Protein AF-A0A6F9CV70-F1 (afdb_monomer_lite)

Secondary structure (DSSP, 8-state):
-HHHHHHHHHHHHHHHHHHHHHTS-HHHHTSHHHHHHHHHHHHHHHHHHHSPP--SHHHHHHHHHHHHHHHHHTTTHHHHHHHHHHHTGGG-S-HHHHHHHHHHHHHHHHHHHHHHHHHHHTTT--

Structure (mmCIF, N/CA/C/O backbone):
data_AF-A0A6F9CV70-F1
#
_entry.id   AF-A0A6F9CV70-F1
#
loop_
_atom_site.group_PDB
_atom_site.id
_atom_site.type_symbol
_atom_site.label_atom_id
_atom_site.label_alt_id
_atom_site.label_comp_id
_atom_site.label_asym_id
_atom_site.label_entity_id
_atom_site.label_seq_id
_atom_site.pdbx_PDB_ins_code
_atom_site.Cartn_x
_atom_site.Cartn_y
_atom_site.Cartn_z
_atom_site.occupancy
_atom_site.B_iso_or_equiv
_atom_site.auth_seq_id
_atom_site.auth_comp_id
_atom_site.auth_asym_id
_atom_site.auth_atom_id
_atom_site.pdbx_PDB_model_num
ATOM 1 N N . SER A 1 1 ? -10.503 8.002 18.562 1.00 83.62 1 SER A N 1
ATOM 2 C CA . SER A 1 1 ? -9.597 6.875 18.820 1.00 83.62 1 SER A CA 1
ATOM 3 C C . SER A 1 1 ? -8.608 6.759 17.677 1.00 83.62 1 SER A C 1
ATOM 5 O O . SER A 1 1 ? -8.885 7.276 16.593 1.00 83.62 1 SER A O 1
ATOM 7 N N . SER A 1 2 ? -7.466 6.113 17.928 1.00 93.06 2 SER A N 1
ATOM 8 C CA . SER A 1 2 ? -6.434 5.839 16.916 1.00 93.06 2 SER A CA 1
ATOM 9 C C . SER A 1 2 ? -7.022 5.094 15.706 1.00 93.06 2 SER A C 1
ATOM 11 O O . SER A 1 2 ? -6.809 5.499 14.563 1.00 93.06 2 SER A O 1
ATOM 13 N N . ALA A 1 3 ? -7.918 4.129 15.945 1.00 94.50 3 ALA A N 1
ATOM 14 C CA . ALA A 1 3 ? -8.599 3.379 14.890 1.00 94.50 3 ALA A CA 1
ATOM 15 C C . ALA A 1 3 ? -9.382 4.268 13.905 1.00 94.50 3 ALA A C 1
ATOM 17 O O . ALA A 1 3 ? -9.260 4.115 12.693 1.00 94.50 3 ALA A O 1
ATOM 18 N N . LYS A 1 4 ? -10.135 5.262 14.404 1.00 95.06 4 LYS A N 1
ATOM 19 C CA . LYS A 1 4 ? -10.880 6.219 13.557 1.00 95.06 4 LYS A CA 1
ATOM 20 C C . LYS A 1 4 ? -9.965 7.084 12.686 1.00 95.06 4 LYS A C 1
ATOM 22 O O . LYS A 1 4 ? -10.381 7.503 11.608 1.00 95.06 4 LYS A O 1
ATOM 27 N N . TYR A 1 5 ? -8.755 7.386 13.157 1.00 96.19 5 TYR A N 1
ATOM 28 C CA . TYR A 1 5 ? -7.759 8.108 12.364 1.00 96.19 5 TYR A CA 1
ATOM 29 C C . TYR A 1 5 ? -7.238 7.218 11.228 1.00 96.19 5 TYR A C 1
ATOM 31 O O . TYR A 1 5 ? -7.301 7.620 10.067 1.00 96.19 5 TYR A O 1
ATOM 39 N N . LEU A 1 6 ? -6.844 5.975 11.531 1.00 96.94 6 LEU A N 1
ATOM 40 C CA . LEU A 1 6 ? -6.419 5.004 10.515 1.00 96.94 6 LEU A CA 1
ATOM 41 C C . LEU A 1 6 ? -7.521 4.716 9.486 1.00 96.94 6 LEU A C 1
ATOM 43 O O . LEU A 1 6 ? -7.227 4.666 8.295 1.00 96.94 6 LEU A O 1
ATOM 47 N N . HIS A 1 7 ? -8.775 4.568 9.922 1.00 96.81 7 HIS A N 1
ATOM 48 C CA . HIS A 1 7 ? -9.930 4.318 9.045 1.00 96.81 7 HIS A CA 1
ATOM 49 C C . HIS A 1 7 ? -10.106 5.402 7.974 1.00 96.81 7 HIS A C 1
ATOM 51 O O . HIS A 1 7 ? -10.500 5.103 6.852 1.00 96.81 7 HIS A O 1
ATOM 57 N N . LYS A 1 8 ? -9.736 6.652 8.279 1.00 96.44 8 LYS A N 1
ATOM 58 C CA . LYS A 1 8 ? -9.754 7.762 7.313 1.00 96.44 8 LYS A CA 1
ATOM 59 C C . LYS A 1 8 ? -8.481 7.845 6.469 1.00 96.44 8 LYS A C 1
ATOM 61 O O . LYS A 1 8 ? -8.551 8.124 5.276 1.00 96.44 8 LYS A O 1
ATOM 66 N N . GLU A 1 9 ? -7.319 7.625 7.076 1.00 97.50 9 GLU A N 1
ATOM 67 C CA . GLU A 1 9 ? -6.016 7.859 6.441 1.00 97.50 9 GLU A CA 1
ATOM 68 C C . GLU A 1 9 ? -5.557 6.729 5.516 1.00 97.50 9 GLU A C 1
ATOM 70 O O . GLU A 1 9 ? -5.012 6.988 4.439 1.00 97.50 9 GLU A O 1
ATOM 75 N N . LEU A 1 10 ? -5.738 5.470 5.929 1.00 97.81 10 LEU A N 1
ATOM 76 C CA . LEU A 1 10 ? -5.208 4.323 5.192 1.00 97.81 10 LEU A CA 1
ATOM 77 C C . LEU A 1 10 ? -5.792 4.210 3.773 1.00 97.81 10 LEU A C 1
ATOM 79 O O . LEU A 1 10 ? -4.987 4.088 2.844 1.00 97.81 10 LEU A O 1
ATOM 83 N N . PRO A 1 11 ? -7.119 4.335 3.544 1.00 98.25 11 PRO A N 1
ATOM 84 C CA . PRO A 1 11 ? -7.675 4.283 2.191 1.00 98.25 11 PRO A CA 1
ATOM 85 C C . PRO A 1 11 ? -7.045 5.310 1.243 1.00 98.25 11 PRO A C 1
ATOM 87 O O . PRO A 1 11 ? -6.692 4.980 0.113 1.00 98.25 11 PRO A O 1
ATOM 90 N N . VAL A 1 12 ? -6.840 6.546 1.711 1.00 98.19 12 VAL A N 1
ATOM 91 C CA . VAL A 1 12 ? -6.265 7.635 0.904 1.00 98.19 12 VAL A CA 1
ATOM 92 C C . VAL A 1 12 ? -4.818 7.323 0.523 1.00 98.19 12 VAL A C 1
ATOM 94 O O . VAL A 1 12 ? -4.424 7.444 -0.640 1.00 98.19 12 VAL A O 1
ATOM 97 N N . ARG A 1 13 ? -4.012 6.871 1.488 1.00 98.19 13 ARG A N 1
ATOM 98 C CA . ARG A 1 13 ? -2.600 6.535 1.254 1.00 98.19 13 ARG A CA 1
ATOM 99 C C . ARG A 1 13 ? -2.453 5.352 0.298 1.00 98.19 13 ARG A C 1
ATOM 101 O O . ARG A 1 13 ? -1.605 5.396 -0.596 1.00 98.19 13 ARG A O 1
ATOM 108 N N . ILE A 1 14 ? -3.301 4.334 0.445 1.00 98.31 14 IL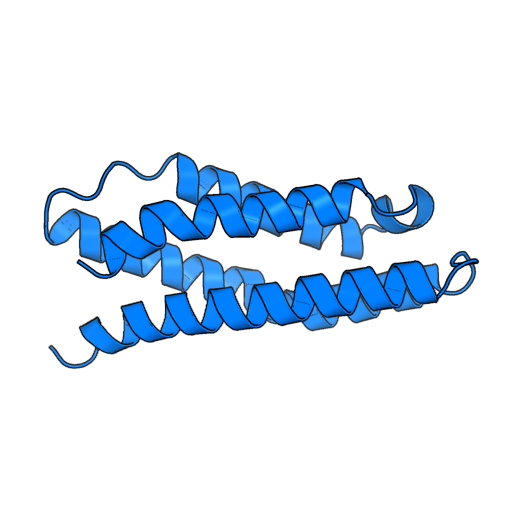E A N 1
ATOM 109 C CA . ILE A 1 14 ? -3.346 3.171 -0.446 1.00 98.31 14 ILE A CA 1
ATOM 110 C C . ILE A 1 14 ? -3.803 3.577 -1.855 1.00 98.31 14 ILE A C 1
ATOM 112 O O . ILE A 1 14 ? -3.167 3.181 -2.831 1.00 98.31 14 ILE A O 1
ATOM 116 N N . ALA A 1 15 ? -4.814 4.439 -1.992 1.00 98.44 15 ALA A N 1
ATOM 117 C CA . ALA A 1 15 ? -5.260 4.946 -3.292 1.00 98.44 15 ALA A CA 1
ATOM 118 C C . ALA A 1 15 ? -4.135 5.665 -4.055 1.00 98.44 15 ALA A C 1
ATOM 120 O O . ALA A 1 15 ? -3.960 5.462 -5.259 1.00 98.44 15 ALA A O 1
ATOM 121 N N . HIS A 1 16 ? -3.309 6.453 -3.359 1.00 98.19 16 HIS A N 1
ATOM 122 C CA . HIS A 1 16 ? -2.124 7.062 -3.966 1.00 98.19 16 HIS A CA 1
ATOM 123 C C . HIS A 1 16 ? -1.089 6.031 -4.437 1.00 98.19 16 HIS A C 1
ATOM 125 O O . HIS A 1 16 ? -0.436 6.263 -5.456 1.00 98.19 16 HIS A O 1
ATOM 131 N N . ARG A 1 17 ? -0.944 4.887 -3.751 1.00 98.06 17 ARG A N 1
ATOM 132 C CA . ARG A 1 17 ? -0.087 3.789 -4.231 1.00 98.06 17 ARG A CA 1
ATOM 133 C C . ARG A 1 17 ? -0.658 3.155 -5.494 1.00 98.06 17 ARG A C 1
ATOM 135 O O . ARG A 1 17 ? 0.081 3.024 -6.463 1.00 98.06 17 ARG A O 1
ATOM 142 N N . ILE A 1 18 ? -1.961 2.863 -5.528 1.00 98.44 18 ILE A N 1
ATOM 143 C CA . ILE A 1 18 ? -2.650 2.337 -6.723 1.00 98.44 18 ILE A CA 1
ATOM 144 C C . ILE A 1 18 ? -2.451 3.277 -7.916 1.00 98.44 18 ILE A C 1
ATOM 146 O O . ILE A 1 18 ? -2.094 2.831 -9.005 1.00 98.44 18 ILE A O 1
ATOM 150 N N . LYS A 1 19 ? -2.617 4.591 -7.715 1.00 98.12 19 LYS A N 1
ATOM 151 C CA . LYS A 1 19 ? -2.331 5.589 -8.755 1.00 98.12 19 LYS A CA 1
ATOM 152 C C . LYS A 1 19 ? -0.885 5.486 -9.249 1.00 98.12 19 LYS A C 1
ATOM 154 O O . LYS A 1 19 ? -0.668 5.516 -10.452 1.00 98.12 19 LYS A O 1
ATOM 159 N N . GLY A 1 20 ? 0.078 5.321 -8.342 1.00 97.19 20 GLY A N 1
ATOM 160 C CA . GLY A 1 20 ? 1.483 5.103 -8.692 1.00 97.19 20 GLY A CA 1
ATOM 161 C C . GLY A 1 20 ? 1.693 3.895 -9.609 1.00 97.19 20 GLY A C 1
ATOM 162 O O . GLY A 1 20 ? 2.369 4.029 -10.623 1.00 97.19 20 GLY A O 1
ATOM 163 N N . PHE A 1 21 ? 1.073 2.747 -9.304 1.00 97.44 21 PHE A N 1
ATOM 164 C CA . PHE A 1 21 ? 1.132 1.557 -10.167 1.00 97.44 21 PHE A CA 1
ATOM 165 C C . PHE A 1 21 ? 0.523 1.808 -11.547 1.00 97.44 21 PHE A C 1
ATOM 167 O O . PHE A 1 21 ? 1.106 1.424 -12.555 1.00 97.44 21 PHE A O 1
ATOM 174 N N . ARG A 1 22 ? -0.621 2.498 -11.607 1.00 96.75 22 ARG A N 1
ATOM 175 C CA . ARG A 1 22 ? -1.293 2.845 -12.872 1.00 96.75 22 ARG A CA 1
ATOM 176 C C . ARG A 1 22 ? -0.509 3.839 -13.733 1.00 96.75 22 ARG A C 1
ATOM 178 O O . ARG A 1 22 ? -0.773 3.927 -14.926 1.00 96.75 22 ARG A O 1
ATOM 185 N N . SER A 1 23 ? 0.433 4.571 -13.143 1.00 94.38 23 SER A N 1
ATOM 186 C CA . SER A 1 23 ? 1.334 5.483 -13.854 1.00 94.38 23 SER A CA 1
ATOM 187 C C . SER A 1 23 ? 2.627 4.817 -14.340 1.00 94.38 23 SER A C 1
ATOM 189 O O . SER A 1 23 ? 3.437 5.488 -14.981 1.00 94.38 23 SER A O 1
ATOM 191 N N . LEU A 1 24 ? 2.865 3.536 -14.030 1.00 94.81 24 LEU A N 1
ATOM 192 C CA . LEU A 1 24 ? 4.038 2.825 -14.535 1.00 94.81 24 LEU A CA 1
ATOM 193 C C . LEU A 1 24 ? 3.936 2.600 -16.054 1.00 94.81 24 LEU A C 1
ATOM 195 O O . LEU A 1 24 ? 2.838 2.388 -16.574 1.00 94.81 24 LEU A O 1
ATOM 199 N N . PRO A 1 25 ? 5.074 2.574 -16.775 1.00 93.94 25 PRO A N 1
ATOM 200 C CA . PRO A 1 25 ? 5.118 2.134 -18.162 1.00 93.94 25 PRO A CA 1
ATOM 201 C C . PRO A 1 25 ? 4.428 0.781 -18.337 1.00 93.94 25 PRO A C 1
ATOM 203 O O . PRO A 1 25 ? 4.666 -0.142 -17.557 1.00 93.94 25 PRO A O 1
ATOM 206 N N . PHE A 1 26 ? 3.619 0.650 -19.390 1.00 92.62 26 PHE A N 1
ATOM 207 C CA . PHE A 1 26 ? 2.782 -0.531 -19.627 1.00 92.62 26 PHE A CA 1
ATOM 208 C C . PHE A 1 26 ? 3.562 -1.849 -19.539 1.00 92.62 26 PHE A C 1
ATOM 210 O O . PHE A 1 26 ? 3.114 -2.785 -18.885 1.00 92.62 26 PHE A O 1
ATOM 217 N N . ILE A 1 27 ? 4.764 -1.899 -20.123 1.00 92.50 27 ILE A N 1
ATOM 218 C CA . ILE A 1 27 ? 5.613 -3.098 -20.114 1.00 92.50 27 ILE A CA 1
ATOM 219 C C . ILE A 1 27 ? 6.034 -3.532 -18.702 1.00 92.50 27 ILE A C 1
ATOM 221 O O . ILE A 1 27 ? 6.142 -4.724 -18.440 1.00 92.50 27 ILE A O 1
ATOM 225 N N . ILE A 1 28 ? 6.219 -2.5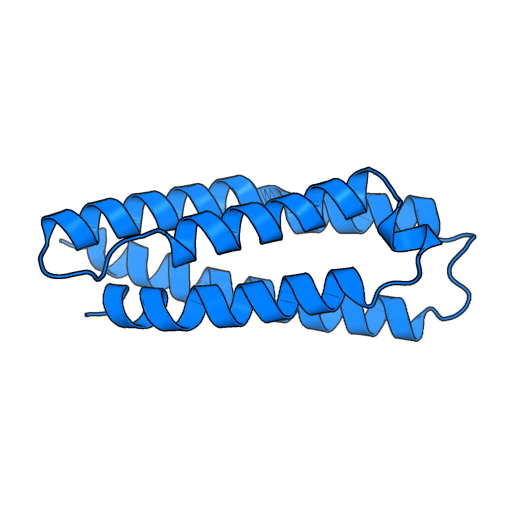77 -17.786 1.00 93.88 28 ILE A N 1
ATOM 226 C CA . ILE A 1 28 ? 6.537 -2.839 -16.377 1.00 93.88 28 ILE A CA 1
ATOM 227 C C . ILE A 1 28 ? 5.261 -3.218 -15.624 1.00 93.88 28 ILE A C 1
ATOM 229 O O . ILE A 1 28 ? 5.256 -4.177 -14.862 1.00 93.88 28 ILE A O 1
ATOM 233 N N . GLY A 1 29 ? 4.165 -2.488 -15.852 1.00 93.31 29 GLY A N 1
ATOM 234 C CA . GLY A 1 29 ? 2.879 -2.749 -15.201 1.00 93.31 29 GLY A CA 1
ATOM 235 C C . GLY A 1 29 ? 2.270 -4.114 -15.550 1.00 93.31 29 GLY A C 1
ATOM 236 O O . GLY A 1 29 ? 1.519 -4.659 -14.747 1.00 93.31 29 GLY A O 1
ATOM 237 N N . CYS A 1 30 ? 2.613 -4.675 -16.715 1.00 94.62 30 CYS A N 1
ATOM 238 C CA . CYS A 1 30 ? 2.184 -6.009 -17.146 1.00 94.62 30 CYS A CA 1
ATOM 239 C C . CYS A 1 30 ? 3.074 -7.147 -16.634 1.00 94.62 30 CYS A C 1
ATOM 241 O O . CYS A 1 30 ? 2.745 -8.311 -16.860 1.00 94.62 30 CYS A O 1
ATOM 243 N N . ASN A 1 31 ? 4.198 -6.852 -15.973 1.00 96.81 31 ASN A N 1
ATOM 244 C CA . ASN A 1 31 ? 4.994 -7.897 -15.344 1.00 96.81 31 ASN A CA 1
ATOM 245 C C . ASN A 1 31 ? 4.146 -8.614 -14.274 1.00 96.81 31 ASN A C 1
ATOM 247 O O . ASN A 1 31 ? 3.570 -7.927 -13.427 1.00 96.81 31 ASN A O 1
ATOM 251 N N . PRO A 1 32 ? 4.069 -9.959 -14.273 1.00 97.62 32 PRO A N 1
ATOM 252 C CA . PRO A 1 32 ? 3.196 -10.696 -13.356 1.00 97.62 32 PRO A CA 1
ATOM 253 C C . PRO A 1 32 ? 3.452 -10.381 -11.879 1.00 97.62 32 PRO A C 1
ATOM 255 O O . PRO A 1 32 ? 2.506 -10.202 -11.115 1.00 97.62 32 PRO A O 1
ATOM 258 N N . THR A 1 33 ? 4.718 -10.237 -11.487 1.00 97.62 33 THR A N 1
ATOM 259 C CA . THR A 1 33 ? 5.121 -9.935 -10.109 1.00 97.62 33 THR A CA 1
ATOM 260 C C . THR A 1 33 ? 4.737 -8.506 -9.715 1.00 97.62 33 THR A C 1
ATOM 262 O O . THR A 1 33 ? 4.194 -8.276 -8.634 1.00 97.62 33 THR A O 1
ATOM 265 N N . VAL A 1 34 ? 4.934 -7.525 -10.605 1.00 97.25 34 VAL A N 1
ATOM 266 C CA . VAL A 1 34 ? 4.479 -6.136 -10.384 1.00 97.25 34 VAL A CA 1
ATOM 267 C C . VAL A 1 34 ? 2.951 -6.065 -10.307 1.00 97.25 34 VAL A C 1
ATOM 269 O O . VAL A 1 34 ? 2.409 -5.389 -9.427 1.00 97.25 34 VAL A O 1
ATOM 272 N N . LEU A 1 35 ? 2.254 -6.781 -11.191 1.00 97.62 35 LEU A N 1
ATOM 273 C CA . LEU A 1 35 ? 0.796 -6.840 -11.226 1.00 97.62 35 LEU A CA 1
ATOM 274 C C . LEU A 1 35 ? 0.231 -7.466 -9.945 1.00 97.62 35 LEU A C 1
ATOM 276 O O . LEU A 1 35 ? -0.702 -6.916 -9.365 1.00 97.62 35 LEU A O 1
ATOM 280 N N . GLN A 1 36 ? 0.843 -8.536 -9.439 1.00 97.94 36 GLN A N 1
ATOM 281 C CA . GLN A 1 36 ? 0.466 -9.152 -8.166 1.00 97.94 36 GLN A CA 1
ATOM 282 C C . GLN A 1 36 ? 0.514 -8.143 -7.008 1.00 97.94 36 GLN A C 1
ATOM 284 O O . GLN A 1 36 ? -0.401 -8.088 -6.181 1.00 97.94 36 GLN A O 1
ATOM 289 N N . VAL A 1 37 ? 1.561 -7.313 -6.947 1.00 98.19 37 VAL A N 1
ATOM 290 C CA . VAL A 1 37 ? 1.667 -6.263 -5.924 1.00 98.19 37 VAL A CA 1
ATOM 291 C C . VAL A 1 37 ? 0.606 -5.180 -6.135 1.00 98.19 37 VAL A C 1
ATOM 293 O O . VAL A 1 37 ? -0.005 -4.726 -5.168 1.00 98.19 37 VAL A O 1
ATOM 296 N N . HIS A 1 38 ? 0.341 -4.778 -7.377 1.00 98.50 38 HIS A N 1
ATOM 297 C CA . HIS A 1 38 ? -0.728 -3.825 -7.682 1.00 98.50 38 HIS A CA 1
ATOM 298 C C . HIS A 1 38 ? -2.097 -4.335 -7.201 1.00 98.50 38 HIS A C 1
ATOM 300 O O . HIS A 1 38 ? -2.843 -3.593 -6.560 1.00 98.50 38 HIS A O 1
ATOM 306 N N . GLU A 1 39 ? -2.403 -5.611 -7.434 1.00 98.19 39 GLU A N 1
ATOM 307 C CA . GLU A 1 39 ? -3.634 -6.240 -6.959 1.00 98.19 39 GLU A CA 1
ATOM 308 C C . GLU A 1 39 ? -3.716 -6.322 -5.431 1.00 98.19 39 GLU A C 1
ATOM 310 O O . GLU A 1 39 ? -4.801 -6.135 -4.881 1.00 98.19 39 GLU A O 1
ATOM 315 N N . LEU A 1 40 ? -2.596 -6.550 -4.729 1.00 98.06 40 LEU A N 1
ATOM 316 C CA . LEU A 1 40 ? -2.557 -6.490 -3.261 1.00 98.06 40 LEU A CA 1
ATOM 317 C C . LEU A 1 40 ? -3.016 -5.118 -2.750 1.00 98.06 40 LEU A C 1
ATOM 319 O O . LEU A 1 40 ? -3.890 -5.054 -1.885 1.00 98.06 40 LEU A O 1
ATOM 323 N N . TYR A 1 41 ? -2.513 -4.028 -3.341 1.00 98.50 41 TYR A N 1
ATOM 324 C CA . TYR A 1 41 ? -2.946 -2.674 -2.979 1.00 98.50 41 TYR A CA 1
ATOM 325 C C . TYR A 1 41 ? -4.421 -2.415 -3.324 1.00 98.50 41 TYR A C 1
ATOM 327 O O . TYR A 1 41 ? -5.115 -1.764 -2.544 1.00 98.50 41 TYR A O 1
ATOM 335 N N . ILE A 1 42 ? -4.928 -2.932 -4.451 1.00 98.56 42 ILE A N 1
ATOM 336 C CA . ILE A 1 42 ? -6.355 -2.822 -4.810 1.00 98.56 42 ILE A CA 1
ATOM 337 C C . ILE A 1 42 ? -7.233 -3.568 -3.800 1.00 98.56 42 ILE A C 1
ATOM 339 O O . ILE A 1 42 ? -8.227 -3.017 -3.330 1.00 98.56 42 ILE A O 1
ATOM 343 N N . ARG A 1 43 ? -6.870 -4.804 -3.435 1.00 98.44 43 ARG A N 1
ATOM 344 C CA . ARG A 1 43 ? -7.598 -5.577 -2.419 1.00 98.44 43 ARG A CA 1
ATOM 345 C C . ARG A 1 43 ? -7.590 -4.858 -1.076 1.00 98.44 43 ARG A C 1
ATOM 347 O O . ARG A 1 43 ? -8.653 -4.704 -0.485 1.00 98.44 43 ARG A O 1
ATOM 354 N N . ALA A 1 44 ? -6.429 -4.356 -0.648 1.00 98.38 44 ALA A N 1
ATOM 355 C CA . ALA A 1 44 ? -6.299 -3.566 0.573 1.00 98.38 44 ALA A CA 1
ATOM 356 C C . ALA A 1 44 ? -7.225 -2.344 0.570 1.00 98.38 44 ALA A C 1
ATOM 358 O O . ALA A 1 44 ? -7.882 -2.065 1.567 1.00 98.38 44 ALA A O 1
ATOM 359 N N . TYR A 1 45 ? -7.306 -1.630 -0.555 1.00 98.62 45 TYR A N 1
ATOM 360 C CA . TYR A 1 45 ? -8.194 -0.480 -0.689 1.00 98.62 45 TYR A CA 1
ATOM 361 C C . TYR A 1 45 ? -9.662 -0.859 -0.497 1.00 98.62 45 TYR A C 1
ATOM 363 O O . TYR A 1 45 ? -10.337 -0.231 0.313 1.00 98.62 45 TYR A O 1
ATOM 371 N N . HIS A 1 46 ? -10.137 -1.900 -1.188 1.00 98.31 46 HIS A N 1
ATOM 372 C CA . HIS A 1 46 ? -11.527 -2.339 -1.063 1.00 98.31 46 HIS A CA 1
ATOM 373 C C . HIS A 1 46 ? -11.862 -2.749 0.370 1.00 98.31 46 HIS A C 1
ATOM 375 O O . HIS A 1 46 ? -12.792 -2.198 0.944 1.00 98.31 46 HIS A O 1
ATOM 381 N N . VAL A 1 47 ? -11.057 -3.611 1.004 1.00 98.06 47 VAL A N 1
ATOM 382 C CA . VAL A 1 47 ? -11.361 -4.058 2.376 1.00 98.06 47 VAL A CA 1
ATOM 383 C C . VAL A 1 47 ? -11.319 -2.919 3.399 1.00 98.06 47 VAL A C 1
ATOM 385 O O . VAL A 1 47 ? -12.069 -2.950 4.370 1.00 98.06 47 VAL A O 1
ATOM 388 N N . LEU A 1 48 ? -10.478 -1.899 3.187 1.00 98.00 48 LEU A N 1
ATOM 389 C CA . LEU A 1 48 ? -10.444 -0.707 4.038 1.00 98.00 48 LEU A CA 1
ATOM 390 C C . LEU A 1 48 ? -11.671 0.191 3.821 1.00 98.00 48 LEU A C 1
ATOM 392 O O . LEU A 1 48 ? -12.221 0.708 4.791 1.00 98.00 48 LEU A O 1
ATOM 396 N N . CYS A 1 49 ? -12.091 0.388 2.569 1.00 97.25 49 CYS A N 1
ATOM 397 C CA . CYS A 1 49 ? -13.259 1.200 2.221 1.00 97.25 49 CYS A CA 1
ATOM 398 C C . CYS A 1 49 ? -14.584 0.544 2.621 1.00 97.25 49 CYS A C 1
ATOM 400 O O . CYS A 1 49 ? -15.501 1.246 3.043 1.00 97.25 49 CYS A O 1
ATOM 402 N N . ASP A 1 50 ? -14.668 -0.780 2.514 1.00 97.44 50 ASP A N 1
ATOM 403 C CA . ASP A 1 50 ? -15.866 -1.555 2.842 1.00 97.44 50 ASP A CA 1
ATOM 404 C C . ASP A 1 50 ? -16.041 -1.734 4.357 1.00 97.44 50 ASP A C 1
ATOM 406 O O . ASP A 1 50 ? -17.127 -2.081 4.829 1.00 97.44 50 ASP A O 1
ATOM 410 N N . PHE A 1 51 ? -14.991 -1.482 5.149 1.00 97.69 51 PHE A N 1
ATOM 411 C CA . PHE A 1 51 ? -15.080 -1.576 6.599 1.00 97.69 51 PHE A CA 1
ATOM 412 C C . PHE A 1 51 ? -16.006 -0.478 7.160 1.00 97.69 51 PHE A C 1
ATOM 414 O O . PHE A 1 51 ? -15.783 0.713 6.904 1.00 97.69 51 PHE A O 1
ATOM 421 N N . PRO A 1 52 ? -17.027 -0.834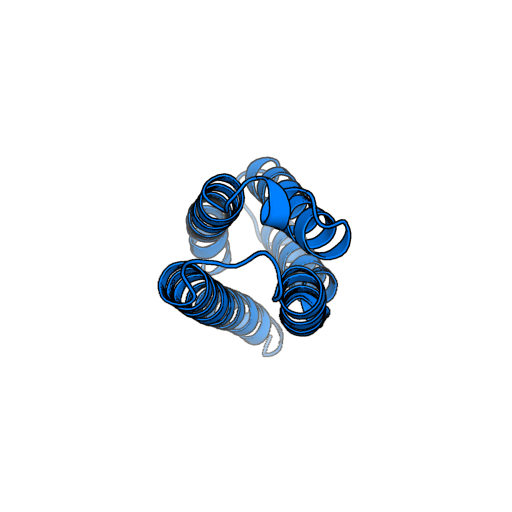 7.962 1.00 96.25 52 PRO A N 1
ATOM 422 C CA . PRO A 1 52 ? -18.008 0.124 8.459 1.00 96.25 52 PRO A CA 1
ATOM 423 C C . PRO A 1 52 ? -17.384 1.160 9.401 1.00 96.25 52 PRO A C 1
ATOM 425 O O . PRO A 1 52 ? -16.358 0.933 10.036 1.00 96.25 52 PRO A O 1
ATOM 428 N N . VAL A 1 53 ? -18.047 2.311 9.544 1.00 94.88 53 VAL A N 1
ATOM 429 C CA . VAL A 1 53 ? -17.617 3.355 10.487 1.00 94.88 53 VAL A CA 1
ATOM 430 C C . VAL A 1 53 ? -17.516 2.780 11.901 1.00 94.88 53 VAL A C 1
ATOM 432 O O . VAL A 1 53 ? -18.496 2.260 12.430 1.00 94.88 53 VAL A O 1
ATOM 435 N N . ILE A 1 54 ? -16.349 2.939 12.526 1.00 95.62 54 ILE A N 1
ATOM 436 C CA . ILE A 1 54 ? -16.049 2.425 13.868 1.00 95.62 54 ILE A CA 1
ATOM 437 C C . ILE A 1 54 ? -16.860 3.199 14.914 1.00 95.62 54 ILE A C 1
ATOM 439 O O . ILE A 1 54 ? -16.643 4.401 15.112 1.00 95.62 54 ILE A O 1
ATOM 443 N N . LYS A 1 55 ? -17.798 2.527 15.589 1.00 94.69 55 LYS A N 1
ATOM 444 C CA . LYS A 1 55 ? -18.689 3.141 16.594 1.00 94.69 55 LYS A CA 1
ATOM 445 C C . LYS A 1 55 ? -18.376 2.726 18.027 1.00 94.69 55 LYS A C 1
ATOM 447 O O . LYS A 1 55 ? -18.544 3.547 18.925 1.00 94.69 55 LYS A O 1
ATOM 452 N N . ASP A 1 56 ? -17.893 1.507 18.217 1.00 94.62 56 ASP A N 1
ATOM 453 C CA . ASP A 1 56 ? -17.689 0.873 19.516 1.00 94.62 56 ASP A CA 1
ATOM 454 C C . ASP A 1 56 ? -16.367 0.085 19.563 1.00 94.62 56 AS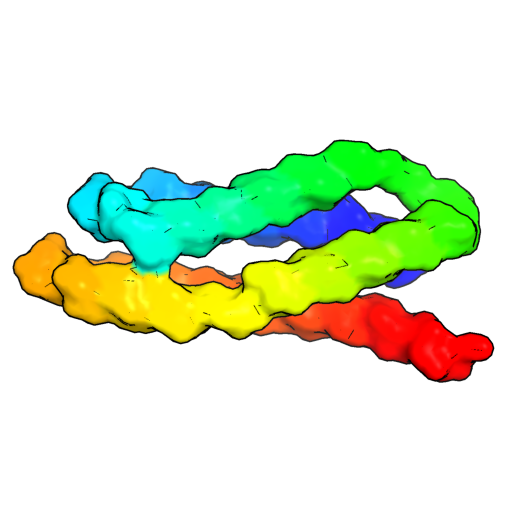P A C 1
ATOM 456 O O . ASP A 1 56 ? -15.633 -0.011 18.573 1.00 94.62 56 ASP A O 1
ATOM 460 N N . GLN A 1 57 ? -16.064 -0.459 20.744 1.00 91.88 57 GLN A N 1
ATOM 461 C CA . GLN A 1 57 ? -14.832 -1.200 21.010 1.00 91.88 57 GLN A CA 1
ATOM 462 C C . GLN A 1 57 ? -14.760 -2.531 20.247 1.00 91.88 57 GLN A C 1
ATOM 464 O O . GLN A 1 57 ? -13.671 -2.974 19.887 1.00 91.88 57 GLN A O 1
ATOM 469 N N . GLU A 1 58 ? -15.899 -3.173 19.976 1.00 94.25 58 GLU A N 1
ATOM 470 C CA . GLU A 1 58 ? -15.929 -4.433 19.231 1.00 94.25 58 GLU A CA 1
ATOM 471 C C . GLU A 1 58 ? -15.543 -4.201 17.764 1.00 94.25 58 GLU A C 1
ATOM 473 O O . GLU A 1 58 ? -14.722 -4.933 17.205 1.00 94.25 58 GLU A O 1
ATOM 478 N N . MET A 1 59 ? -16.081 -3.147 17.144 1.00 95.38 59 MET A N 1
ATOM 479 C CA . MET A 1 59 ? -15.682 -2.720 15.804 1.00 95.38 59 MET A CA 1
ATOM 480 C C . MET A 1 59 ? -14.214 -2.309 15.756 1.00 95.38 59 MET A C 1
ATOM 482 O O . MET A 1 59 ? -13.531 -2.650 14.793 1.00 95.38 59 MET A O 1
ATOM 486 N N . GLU A 1 60 ? -13.718 -1.614 16.783 1.00 95.44 60 GLU A N 1
ATOM 487 C CA . GLU A 1 60 ? -12.300 -1.258 16.890 1.00 95.44 60 GLU A CA 1
ATOM 488 C C . GLU A 1 60 ? -11.421 -2.519 16.917 1.00 95.44 60 GLU A C 1
ATOM 490 O O . GLU A 1 60 ? -10.512 -2.637 16.101 1.00 95.44 60 GLU A O 1
ATOM 495 N N . ALA A 1 61 ? -11.763 -3.530 17.722 1.00 95.06 61 ALA A N 1
ATOM 496 C CA . ALA A 1 61 ? -11.034 -4.800 17.758 1.00 95.06 61 ALA A CA 1
ATOM 497 C C . ALA A 1 61 ? -11.060 -5.553 16.412 1.00 95.06 61 ALA A C 1
ATOM 499 O O . ALA A 1 61 ? -10.053 -6.131 15.993 1.00 95.06 61 ALA A O 1
ATOM 500 N N . ARG A 1 62 ? -12.197 -5.546 15.702 1.00 96.44 62 ARG A N 1
ATOM 501 C CA . ARG A 1 62 ? -12.299 -6.122 14.347 1.00 96.44 62 ARG A CA 1
ATOM 502 C C . ARG A 1 62 ? -11.440 -5.352 13.342 1.00 96.44 62 ARG A C 1
ATOM 504 O O . ARG A 1 62 ? -10.803 -5.974 12.494 1.00 96.44 62 ARG A O 1
ATOM 511 N N . TYR A 1 63 ? -11.393 -4.026 13.452 1.00 97.00 63 TYR A N 1
ATOM 512 C CA . TYR A 1 63 ? -10.559 -3.186 12.599 1.00 97.00 63 TYR A CA 1
ATOM 513 C C . TYR A 1 63 ? -9.067 -3.434 12.847 1.00 97.00 63 TYR A C 1
ATOM 515 O O . TYR A 1 63 ? -8.313 -3.595 11.892 1.00 97.00 63 TYR A O 1
ATOM 523 N N . SER A 1 64 ? -8.643 -3.573 14.105 1.00 96.75 64 SER A N 1
ATOM 524 C CA . SER A 1 64 ? -7.262 -3.931 14.452 1.00 96.75 64 SER A CA 1
ATOM 525 C C . SER A 1 64 ? -6.845 -5.263 13.823 1.00 96.75 64 SER A C 1
ATOM 527 O O . SER A 1 64 ? -5.770 -5.357 13.234 1.00 96.75 64 SER A O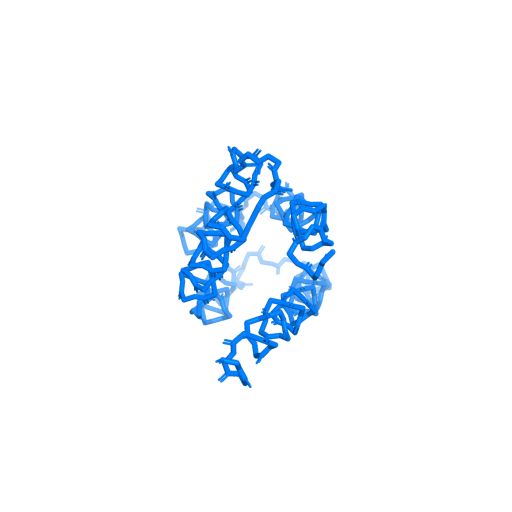 1
ATOM 529 N N . LYS A 1 65 ? -7.722 -6.278 13.846 1.00 96.88 65 LYS A N 1
ATOM 530 C CA . LYS A 1 65 ? -7.470 -7.562 13.164 1.00 96.88 65 LYS A CA 1
ATOM 531 C C . LYS A 1 65 ? -7.319 -7.402 11.650 1.00 96.88 65 LYS A C 1
ATOM 533 O O . LYS A 1 65 ? -6.420 -8.002 11.069 1.00 96.88 65 LYS A O 1
ATOM 538 N N . LEU A 1 66 ? -8.161 -6.580 11.018 1.00 97.75 66 LEU A N 1
ATOM 539 C CA . LEU A 1 66 ? -8.032 -6.262 9.593 1.00 97.75 66 LEU A CA 1
ATOM 540 C C . LEU A 1 66 ? -6.683 -5.592 9.291 1.00 97.75 66 LEU A C 1
ATOM 542 O O . LEU A 1 66 ? -5.999 -5.981 8.348 1.00 97.75 66 LEU A O 1
ATOM 546 N N . VAL A 1 67 ? -6.283 -4.604 10.094 1.00 97.50 67 VAL A N 1
ATOM 547 C CA . VAL A 1 67 ? -5.005 -3.895 9.929 1.00 97.50 67 VAL A CA 1
ATOM 548 C C . VAL A 1 67 ? -3.818 -4.848 10.088 1.00 97.50 67 VAL A C 1
ATOM 550 O O . VAL A 1 67 ? -2.889 -4.784 9.283 1.00 97.50 67 VAL A O 1
ATOM 553 N N . GLN A 1 68 ? -3.862 -5.756 11.066 1.00 97.81 68 GLN A N 1
ATOM 554 C CA . GLN A 1 68 ? -2.845 -6.794 11.246 1.00 97.81 68 GLN A CA 1
ATOM 555 C C . GLN A 1 68 ? -2.749 -7.704 10.013 1.00 97.81 68 GLN A C 1
ATOM 557 O O . GLN A 1 68 ? -1.666 -7.854 9.451 1.00 97.81 68 GLN A O 1
ATOM 562 N N . GLN A 1 69 ? -3.882 -8.218 9.520 1.00 97.94 69 GLN A N 1
ATOM 563 C CA . GLN A 1 69 ? -3.910 -9.049 8.313 1.00 97.94 69 GLN A CA 1
ATOM 564 C C . GLN A 1 69 ? -3.299 -8.322 7.107 1.00 97.94 69 GLN A C 1
ATOM 566 O O . GLN A 1 69 ? -2.500 -8.894 6.372 1.00 97.94 69 GLN A O 1
ATOM 571 N N . LEU A 1 70 ? -3.612 -7.036 6.924 1.00 97.88 70 LEU A N 1
ATOM 572 C CA . LEU A 1 70 ? -3.047 -6.242 5.834 1.00 97.88 70 LEU A CA 1
ATOM 573 C C . LEU A 1 70 ? -1.526 -6.076 5.950 1.00 97.88 70 LEU A C 1
ATOM 575 O O . LEU A 1 70 ? -0.839 -6.089 4.925 1.00 97.88 70 LEU A O 1
ATOM 579 N N . LEU A 1 71 ? -0.985 -5.920 7.163 1.00 97.69 71 LEU A N 1
ATOM 580 C CA . LEU A 1 71 ? 0.464 -5.866 7.380 1.00 97.69 71 LEU A CA 1
ATOM 581 C C . LEU A 1 71 ? 1.148 -7.175 6.981 1.00 97.69 71 LEU A C 1
ATOM 583 O O . LEU A 1 71 ? 2.226 -7.120 6.374 1.00 97.69 71 LEU A O 1
ATOM 587 N N . ASP A 1 72 ? 0.518 -8.304 7.300 1.00 97.75 72 ASP A N 1
ATOM 588 C CA . ASP A 1 72 ? 1.017 -9.645 7.005 1.00 97.75 72 ASP A CA 1
ATOM 589 C C . ASP A 1 72 ? 0.938 -9.958 5.507 1.00 97.75 72 ASP A C 1
ATOM 591 O O . ASP A 1 72 ? 1.939 -10.363 4.911 1.00 97.75 72 ASP A O 1
ATOM 595 N N . ASP A 1 73 ? -0.190 -9.655 4.861 1.00 97.38 73 ASP A N 1
ATOM 596 C CA . ASP A 1 73 ? -0.385 -9.824 3.414 1.00 97.38 73 ASP A CA 1
ATOM 597 C C . ASP A 1 73 ? 0.622 -9.003 2.592 1.00 97.38 73 ASP A C 1
ATOM 599 O O . ASP A 1 73 ? 1.012 -9.386 1.489 1.00 97.38 73 ASP A O 1
ATOM 603 N N . HIS A 1 74 ? 1.065 -7.859 3.125 1.00 97.94 74 HIS A N 1
ATOM 604 C CA . HIS A 1 74 ? 1.998 -6.961 2.447 1.00 97.94 74 HIS A CA 1
ATOM 605 C C . HIS A 1 74 ? 3.460 -7.177 2.853 1.00 97.94 74 HIS A C 1
ATOM 607 O O . HIS A 1 74 ? 4.311 -6.369 2.454 1.00 97.94 74 HIS A O 1
ATOM 613 N N . LYS A 1 75 ? 3.796 -8.205 3.646 1.00 96.69 75 LYS A N 1
ATOM 614 C CA . LYS A 1 75 ? 5.150 -8.387 4.204 1.00 96.69 75 LYS A CA 1
ATOM 615 C C . LYS A 1 75 ? 6.235 -8.502 3.122 1.00 96.69 75 LYS A C 1
ATOM 617 O O . LYS A 1 75 ? 7.259 -7.829 3.239 1.00 96.69 75 LYS A O 1
ATOM 622 N N . ASP A 1 76 ? 5.938 -9.200 2.024 1.00 97.50 76 ASP A N 1
ATOM 623 C CA . ASP A 1 76 ? 6.892 -9.530 0.953 1.00 97.50 76 ASP A CA 1
ATOM 624 C C . ASP A 1 76 ? 6.908 -8.521 -0.210 1.00 97.50 76 ASP A C 1
ATOM 626 O O . ASP A 1 76 ? 7.664 -8.674 -1.167 1.00 97.50 76 ASP A O 1
ATOM 630 N N . VAL A 1 77 ? 6.119 -7.441 -0.127 1.00 97.50 77 VAL A N 1
ATOM 631 C CA . VAL A 1 77 ? 5.970 -6.442 -1.206 1.00 97.50 77 VAL A CA 1
ATOM 632 C C . VAL A 1 77 ? 7.306 -5.875 -1.691 1.00 97.50 77 VAL A C 1
ATOM 634 O O . VAL A 1 77 ? 7.472 -5.648 -2.884 1.00 97.50 77 VAL A O 1
ATOM 637 N N . VAL A 1 78 ? 8.265 -5.635 -0.793 1.00 97.38 78 VAL A N 1
ATOM 638 C CA . VAL A 1 78 ? 9.575 -5.080 -1.182 1.00 97.38 78 VAL A CA 1
ATOM 639 C C . VAL A 1 78 ? 10.350 -6.073 -2.047 1.00 97.38 78 VAL A C 1
ATOM 641 O O . VAL A 1 78 ? 10.901 -5.686 -3.075 1.00 97.38 78 VAL A O 1
ATOM 644 N N . THR A 1 79 ? 10.343 -7.348 -1.659 1.00 97.38 79 THR A N 1
ATOM 645 C CA . THR A 1 79 ? 11.004 -8.433 -2.388 1.00 97.38 79 THR A CA 1
ATOM 646 C C . THR A 1 79 ? 10.370 -8.634 -3.762 1.00 97.38 79 THR A C 1
ATOM 648 O O . THR A 1 79 ? 11.084 -8.645 -4.761 1.00 97.38 79 THR A O 1
ATOM 651 N N . LEU A 1 80 ? 9.035 -8.689 -3.825 1.00 97.56 80 LEU A N 1
ATOM 652 C CA . LEU A 1 80 ? 8.289 -8.847 -5.078 1.00 97.56 80 LEU A CA 1
ATOM 653 C C . LEU A 1 80 ? 8.535 -7.679 -6.042 1.00 97.56 80 LEU A C 1
ATOM 655 O O . LEU A 1 80 ? 8.768 -7.884 -7.230 1.00 97.56 80 LEU A O 1
ATOM 659 N N . LEU A 1 81 ? 8.541 -6.438 -5.540 1.00 96.75 81 LEU A N 1
ATOM 660 C CA . LEU A 1 81 ? 8.874 -5.284 -6.376 1.00 96.75 81 LEU A CA 1
ATOM 661 C C . LEU A 1 81 ? 10.310 -5.383 -6.902 1.00 96.75 81 LEU A C 1
ATOM 663 O O . LEU A 1 81 ? 10.526 -5.205 -8.097 1.00 96.75 81 LEU A O 1
ATOM 667 N N . ALA A 1 82 ? 11.285 -5.701 -6.047 1.00 95.50 82 ALA A N 1
ATOM 668 C CA . ALA A 1 82 ? 12.673 -5.850 -6.477 1.00 95.50 82 ALA A CA 1
ATOM 669 C C . ALA A 1 82 ? 12.829 -6.915 -7.578 1.00 95.50 82 ALA A C 1
ATOM 671 O O . ALA A 1 82 ? 13.540 -6.688 -8.558 1.00 95.50 82 ALA A O 1
ATOM 672 N N . GLU A 1 83 ? 12.135 -8.045 -7.449 1.00 96.44 83 GLU A N 1
ATOM 673 C CA . GLU A 1 83 ? 12.108 -9.109 -8.452 1.00 96.44 83 GLU A CA 1
ATOM 674 C C . GLU A 1 83 ? 11.478 -8.650 -9.774 1.00 96.44 83 GLU A C 1
ATOM 676 O O . GLU A 1 83 ? 12.136 -8.718 -10.815 1.00 96.44 83 GLU A O 1
ATOM 681 N N . GLY A 1 84 ? 10.267 -8.088 -9.739 1.00 95.69 84 GLY A N 1
ATOM 682 C CA . GLY A 1 84 ? 9.567 -7.644 -10.947 1.00 95.69 84 GLY A CA 1
ATOM 683 C C . GLY A 1 84 ? 10.308 -6.535 -11.706 1.00 95.69 84 GLY A C 1
ATOM 684 O O . GLY A 1 84 ? 10.415 -6.568 -12.935 1.00 95.69 84 GLY A O 1
ATOM 685 N N . PHE A 1 85 ? 10.911 -5.575 -10.994 1.00 94.00 85 PHE A N 1
ATOM 686 C CA . PHE A 1 85 ? 11.730 -4.535 -11.631 1.00 94.00 85 PHE A CA 1
ATOM 687 C C . PHE A 1 85 ? 13.045 -5.083 -12.195 1.00 94.00 85 PHE A C 1
ATOM 689 O O . PHE A 1 85 ? 13.501 -4.614 -13.240 1.00 94.00 85 PHE A O 1
ATOM 696 N N . ARG A 1 86 ? 13.649 -6.092 -11.553 1.00 93.69 86 ARG A N 1
ATOM 697 C CA . ARG A 1 86 ? 14.844 -6.768 -12.078 1.00 93.69 86 ARG A CA 1
ATOM 698 C C . ARG A 1 86 ? 14.546 -7.466 -13.405 1.00 93.69 86 ARG A C 1
ATOM 700 O O . ARG A 1 86 ? 15.353 -7.358 -14.327 1.00 93.69 86 ARG A O 1
ATOM 707 N N . GLU A 1 87 ? 13.403 -8.135 -13.519 1.00 93.50 87 GLU A N 1
ATOM 708 C CA . GLU A 1 87 ? 12.954 -8.788 -14.757 1.00 93.50 87 GLU A CA 1
ATOM 709 C C . GLU A 1 87 ? 12.703 -7.778 -15.883 1.00 93.50 87 GLU A C 1
ATOM 711 O O . GLU A 1 87 ? 13.092 -8.003 -17.028 1.00 93.50 87 GLU A O 1
ATOM 716 N N . CYS A 1 88 ? 12.138 -6.617 -15.546 1.00 92.19 88 CYS A N 1
ATOM 717 C CA . CYS A 1 88 ? 11.849 -5.552 -16.508 1.00 92.19 88 CYS A CA 1
ATOM 718 C C . CYS A 1 88 ? 13.056 -4.666 -16.848 1.00 92.19 88 CYS A C 1
ATOM 720 O O . CYS A 1 88 ? 12.935 -3.782 -17.697 1.00 92.19 88 CYS A O 1
ATOM 722 N N . ARG A 1 89 ? 14.223 -4.868 -16.215 1.00 88.69 89 ARG A N 1
ATOM 723 C CA . ARG A 1 89 ? 15.379 -3.954 -16.295 1.00 88.69 89 ARG A CA 1
ATOM 724 C C . ARG A 1 89 ? 15.811 -3.630 -17.722 1.00 88.69 89 ARG A C 1
ATOM 726 O O . ARG A 1 89 ? 16.130 -2.488 -18.017 1.00 88.69 89 ARG A O 1
ATOM 733 N N . ARG A 1 90 ? 15.778 -4.614 -18.624 1.00 90.44 90 ARG A N 1
ATOM 734 C CA . ARG A 1 90 ? 16.168 -4.435 -20.037 1.00 90.44 90 ARG A CA 1
ATOM 735 C C . ARG A 1 90 ? 15.203 -3.551 -20.834 1.00 90.44 90 ARG A C 1
ATOM 737 O O . ARG A 1 90 ? 15.492 -3.222 -21.978 1.00 90.44 90 ARG A O 1
ATOM 744 N N . HIS A 1 91 ? 14.034 -3.242 -20.283 1.00 88.00 91 HIS A N 1
ATOM 745 C CA . HIS A 1 91 ? 12.963 -2.493 -20.942 1.00 88.00 91 HIS A CA 1
ATOM 746 C C . HIS A 1 91 ? 12.738 -1.120 -20.297 1.00 88.00 91 HIS A C 1
ATOM 748 O O . HIS A 1 91 ? 11.909 -0.339 -20.764 1.00 88.00 91 HIS A O 1
ATOM 754 N N . ILE A 1 92 ? 13.491 -0.813 -19.240 1.00 86.56 92 ILE A N 1
ATOM 755 C CA . ILE A 1 92 ? 13.482 0.477 -18.563 1.00 86.56 92 ILE A CA 1
ATOM 756 C C . ILE A 1 92 ? 14.460 1.397 -19.294 1.00 86.56 92 ILE A C 1
ATOM 758 O O . ILE A 1 92 ? 15.669 1.203 -19.228 1.00 86.56 92 ILE A O 1
ATOM 762 N N . GLN A 1 93 ? 13.925 2.381 -20.018 1.00 84.88 93 GLN A N 1
ATOM 763 C CA . GLN A 1 93 ? 14.731 3.413 -20.683 1.00 84.88 93 GLN A CA 1
ATOM 764 C C . GLN A 1 93 ? 15.050 4.582 -19.742 1.00 84.88 93 GLN A C 1
ATOM 766 O O . GLN A 1 93 ? 16.135 5.150 -19.811 1.00 84.88 93 GLN A O 1
ATOM 771 N N . ASP A 1 94 ? 14.115 4.917 -18.849 1.00 88.12 94 ASP A N 1
ATOM 772 C CA . ASP A 1 94 ? 14.274 5.962 -17.838 1.00 88.12 94 ASP A CA 1
ATOM 773 C C . ASP A 1 94 ? 14.359 5.338 -16.438 1.00 88.12 94 ASP A C 1
ATOM 775 O O . ASP A 1 94 ? 13.348 5.002 -15.813 1.00 88.12 94 ASP A O 1
ATOM 779 N N . GLU A 1 95 ? 15.584 5.179 -15.934 1.00 88.38 95 GLU A N 1
ATOM 780 C CA . GLU A 1 95 ? 15.827 4.679 -14.576 1.00 88.38 95 GLU A CA 1
ATOM 781 C C . GLU A 1 95 ? 15.335 5.655 -13.492 1.00 88.38 95 GLU A C 1
ATOM 783 O O . GLU A 1 95 ? 15.002 5.230 -12.382 1.00 88.38 95 GLU A O 1
ATOM 788 N N . THR A 1 96 ? 15.220 6.951 -13.806 1.00 92.00 96 THR A N 1
ATOM 789 C CA . THR A 1 96 ? 14.747 7.974 -12.862 1.00 92.00 96 THR A CA 1
ATOM 790 C C . THR A 1 96 ? 13.283 7.750 -12.511 1.00 92.00 96 THR A C 1
ATOM 792 O O . THR A 1 96 ? 12.903 7.878 -11.346 1.00 92.00 96 THR A O 1
ATOM 795 N N . LEU A 1 97 ? 12.464 7.353 -13.490 1.00 89.75 97 LEU A N 1
ATOM 796 C CA . LEU A 1 97 ? 11.064 6.989 -13.270 1.00 89.75 97 LEU A CA 1
ATOM 797 C C . LEU A 1 97 ? 10.943 5.857 -12.247 1.00 89.75 97 LEU A C 1
ATOM 799 O O . LEU A 1 97 ? 10.164 5.959 -11.297 1.00 89.75 97 LEU A O 1
ATOM 803 N N . VAL A 1 98 ? 11.728 4.792 -12.426 1.00 90.06 98 VAL A N 1
ATOM 804 C CA . VAL A 1 98 ? 11.703 3.621 -11.540 1.00 90.06 98 VAL A CA 1
ATOM 805 C C . VAL A 1 98 ? 12.184 3.990 -10.145 1.00 90.06 98 VAL A C 1
ATOM 807 O O . VAL A 1 98 ? 11.529 3.634 -9.165 1.00 90.06 98 VAL A O 1
ATOM 810 N N . ARG A 1 99 ? 13.270 4.763 -10.044 1.00 92.38 99 ARG A N 1
ATOM 811 C CA . ARG A 1 99 ? 13.773 5.255 -8.758 1.00 92.38 99 ARG A CA 1
ATOM 812 C C . ARG A 1 99 ? 12.713 6.074 -8.022 1.00 92.38 99 ARG A C 1
ATOM 814 O O . ARG A 1 99 ? 12.384 5.755 -6.887 1.00 92.38 99 ARG A O 1
ATOM 821 N N . ASN A 1 100 ? 12.105 7.054 -8.690 1.00 95.00 100 ASN A N 1
ATOM 822 C CA . ASN A 1 100 ? 11.071 7.903 -8.097 1.00 95.00 100 ASN A CA 1
ATOM 823 C C . ASN A 1 100 ? 9.841 7.092 -7.659 1.00 95.00 100 ASN A C 1
ATOM 825 O O . ASN A 1 100 ? 9.274 7.347 -6.591 1.00 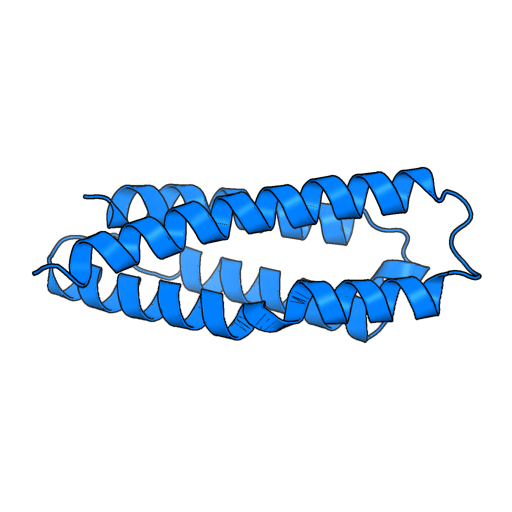95.00 100 ASN A O 1
ATOM 829 N N . PHE A 1 101 ? 9.426 6.103 -8.459 1.00 95.31 101 PHE A N 1
ATOM 830 C CA . PHE A 1 101 ? 8.348 5.190 -8.090 1.00 95.31 101 PHE A CA 1
ATOM 831 C C . PHE A 1 101 ? 8.690 4.400 -6.822 1.00 95.31 101 PHE A C 1
ATOM 833 O O . PHE A 1 101 ? 7.865 4.345 -5.902 1.00 95.31 101 PHE A O 1
ATOM 840 N N . LEU A 1 102 ? 9.885 3.803 -6.764 1.00 95.38 102 LEU A N 1
ATOM 841 C CA . LEU A 1 102 ? 10.339 3.008 -5.625 1.00 95.38 102 LEU A CA 1
ATOM 842 C C . LEU A 1 102 ? 10.467 3.876 -4.373 1.00 95.38 102 LEU A C 1
ATOM 844 O O . LEU A 1 102 ? 9.862 3.536 -3.361 1.00 95.38 102 LEU A O 1
ATOM 848 N N . ASP A 1 103 ? 11.131 5.028 -4.450 1.00 96.69 103 ASP A N 1
ATOM 849 C CA . ASP A 1 103 ? 11.305 5.946 -3.319 1.00 96.69 103 ASP A CA 1
ATOM 850 C C . ASP A 1 103 ? 9.953 6.355 -2.729 1.00 96.69 103 ASP A C 1
ATOM 852 O O . ASP A 1 103 ? 9.708 6.228 -1.524 1.00 96.69 103 ASP A O 1
ATOM 856 N N . THR A 1 104 ? 9.021 6.768 -3.593 1.00 97.06 104 THR A N 1
ATOM 857 C CA . THR A 1 104 ? 7.680 7.176 -3.167 1.00 97.06 104 THR A CA 1
ATOM 858 C C . THR A 1 104 ? 6.913 5.999 -2.554 1.00 97.06 104 THR A C 1
ATOM 860 O O . THR A 1 104 ? 6.234 6.149 -1.535 1.00 97.06 104 THR A O 1
ATOM 863 N N . THR A 1 105 ? 6.991 4.815 -3.164 1.00 96.25 105 THR A N 1
ATOM 864 C CA . THR A 1 105 ? 6.233 3.631 -2.732 1.00 96.25 105 THR A CA 1
ATOM 865 C C . THR A 1 105 ? 6.766 3.050 -1.434 1.00 96.25 105 THR A C 1
ATOM 867 O O . THR A 1 105 ? 5.977 2.773 -0.532 1.00 96.25 105 THR A O 1
ATOM 870 N N . LEU A 1 106 ? 8.083 2.927 -1.298 1.00 96.44 106 LEU A N 1
ATOM 871 C CA . LEU A 1 106 ? 8.727 2.391 -0.106 1.00 96.44 106 LEU A CA 1
ATOM 872 C C . LEU A 1 106 ? 8.590 3.348 1.081 1.00 96.44 106 LEU A C 1
ATOM 874 O O . LEU A 1 106 ? 8.229 2.900 2.170 1.00 96.44 106 LEU A O 1
ATOM 878 N N . THR A 1 107 ? 8.752 4.658 0.869 1.00 97.69 107 THR A N 1
ATOM 879 C CA . THR A 1 107 ? 8.552 5.662 1.930 1.00 97.69 107 THR A CA 1
ATOM 880 C C . THR A 1 107 ? 7.091 5.712 2.374 1.00 97.69 107 THR A C 1
ATOM 882 O O . THR A 1 107 ? 6.795 5.694 3.570 1.00 97.69 107 THR A O 1
ATOM 885 N N . SER A 1 108 ? 6.146 5.701 1.427 1.00 97.44 108 SER A N 1
ATOM 886 C CA . SER A 1 108 ? 4.721 5.652 1.762 1.00 97.44 108 SER A CA 1
ATOM 887 C C . SER A 1 108 ? 4.358 4.363 2.503 1.00 97.44 108 SER A C 1
ATOM 889 O O . SER A 1 108 ? 3.569 4.417 3.445 1.00 97.44 108 SER A O 1
ATOM 891 N N . ARG A 1 109 ? 4.927 3.215 2.111 1.00 97.25 109 ARG A N 1
ATOM 892 C CA . ARG A 1 109 ? 4.727 1.932 2.799 1.00 97.25 109 ARG A CA 1
ATOM 893 C C . ARG A 1 109 ? 5.288 1.969 4.216 1.00 97.25 109 ARG A C 1
ATOM 895 O O . ARG A 1 109 ? 4.620 1.487 5.126 1.00 97.25 109 ARG A O 1
ATOM 902 N N . LEU A 1 110 ? 6.472 2.548 4.417 1.00 98.00 110 LEU A N 1
ATOM 903 C CA . LEU A 1 110 ? 7.055 2.725 5.746 1.00 98.00 110 LEU A CA 1
ATOM 904 C C . LEU A 1 110 ? 6.119 3.541 6.645 1.00 98.00 110 LEU A C 1
ATOM 906 O O . LEU A 1 110 ? 5.774 3.080 7.728 1.00 98.00 110 LEU A O 1
ATOM 910 N N . GLY A 1 111 ? 5.628 4.687 6.166 1.00 97.69 111 GLY A N 1
ATOM 911 C CA . GLY A 1 111 ? 4.694 5.521 6.927 1.00 97.69 111 GLY A CA 1
ATOM 912 C C . GLY A 1 111 ? 3.373 4.816 7.256 1.00 97.69 111 GLY A C 1
ATOM 913 O O . GLY A 1 111 ? 2.890 4.914 8.380 1.00 97.69 111 GLY A O 1
ATOM 914 N N . ILE A 1 112 ? 2.803 4.061 6.308 1.00 97.50 112 ILE A N 1
ATOM 915 C CA . ILE A 1 112 ? 1.603 3.239 6.546 1.00 97.50 112 ILE A CA 1
ATOM 916 C C . ILE A 1 112 ? 1.869 2.201 7.642 1.00 97.50 112 ILE A C 1
ATOM 918 O O . ILE A 1 112 ? 1.079 2.085 8.576 1.00 97.50 112 ILE A O 1
ATOM 922 N N . ARG A 1 113 ? 2.993 1.477 7.554 1.00 97.94 113 ARG A N 1
ATOM 923 C CA . ARG A 1 113 ? 3.377 0.464 8.547 1.00 97.94 113 ARG A CA 1
ATOM 924 C C . ARG A 1 113 ? 3.591 1.076 9.923 1.00 97.94 113 ARG A C 1
ATOM 926 O O . ARG A 1 113 ? 3.088 0.527 10.888 1.00 97.94 113 ARG A O 1
ATOM 933 N N . MET A 1 114 ? 4.264 2.222 10.015 1.00 97.81 114 MET A N 1
ATOM 934 C CA . MET A 1 114 ? 4.460 2.922 11.288 1.00 97.81 114 MET A CA 1
ATOM 935 C C . MET A 1 114 ? 3.127 3.269 11.959 1.00 97.81 114 MET A C 1
ATOM 937 O O . MET A 1 114 ? 2.955 2.982 13.138 1.00 97.81 114 MET A O 1
ATOM 941 N N . LEU A 1 115 ? 2.168 3.833 11.214 1.00 97.00 115 LEU A N 1
ATOM 942 C CA . LEU A 1 115 ? 0.843 4.170 11.750 1.00 97.00 115 LEU A CA 1
ATOM 943 C C . LEU A 1 115 ? 0.056 2.926 12.184 1.00 97.00 115 LEU A C 1
ATOM 945 O O . LEU A 1 115 ? -0.529 2.913 13.264 1.00 97.00 115 LEU A O 1
ATOM 949 N N . ALA A 1 116 ? 0.055 1.889 11.346 1.00 96.94 116 ALA A N 1
ATOM 950 C CA . ALA A 1 116 ? -0.621 0.626 11.617 1.00 96.94 116 ALA A CA 1
ATOM 951 C C . ALA A 1 116 ? -0.046 -0.072 12.856 1.00 96.94 116 ALA A C 1
ATOM 953 O O . ALA A 1 116 ? -0.784 -0.375 13.787 1.00 96.94 116 ALA A O 1
ATOM 954 N N . THR A 1 117 ? 1.274 -0.257 12.908 1.00 96.56 117 THR A N 1
ATOM 955 C CA . THR A 1 117 ? 1.958 -0.880 14.047 1.00 96.56 117 THR A CA 1
ATOM 956 C C . THR A 1 117 ? 1.786 -0.062 15.322 1.00 96.56 117 THR A C 1
ATOM 958 O O . THR A 1 117 ? 1.542 -0.643 16.372 1.00 96.56 117 THR A O 1
ATOM 961 N N . HIS A 1 118 ? 1.838 1.272 15.250 1.00 96.44 118 HIS A N 1
ATOM 962 C CA . HIS A 1 118 ? 1.583 2.114 16.417 1.00 96.44 118 HIS A CA 1
ATOM 963 C C . HIS A 1 118 ? 0.163 1.923 16.965 1.00 96.44 118 HIS A C 1
ATOM 965 O O . HIS A 1 118 ? -0.008 1.779 18.170 1.00 96.44 118 HIS A O 1
ATOM 971 N N . HIS A 1 119 ? -0.855 1.881 16.099 1.00 95.31 119 HIS A N 1
ATOM 972 C CA . HIS A 1 119 ? -2.222 1.600 16.537 1.00 95.31 119 HIS A CA 1
ATOM 973 C C . HIS A 1 119 ? -2.338 0.239 17.226 1.00 95.31 119 HIS A C 1
ATOM 975 O O . HIS A 1 119 ? -2.974 0.163 18.271 1.00 95.31 119 HIS A O 1
ATOM 981 N N . LEU A 1 120 ? -1.720 -0.803 16.667 1.00 95.50 120 LEU A N 1
ATOM 982 C CA . LEU A 1 120 ? -1.753 -2.150 17.237 1.00 95.50 120 LEU A CA 1
ATOM 983 C C . LEU A 1 120 ? -1.049 -2.215 18.599 1.00 95.50 120 LEU A C 1
ATOM 985 O O . LEU A 1 120 ? -1.613 -2.769 19.536 1.00 95.50 120 LEU A O 1
ATOM 989 N N . ALA A 1 121 ? 0.110 -1.566 18.738 1.00 95.00 121 ALA A N 1
ATOM 990 C CA . ALA A 1 121 ? 0.862 -1.519 19.993 1.00 95.00 121 ALA A CA 1
ATOM 991 C C . ALA A 1 121 ? 0.070 -0.866 21.143 1.00 95.00 121 ALA A C 1
ATOM 993 O O . ALA A 1 121 ? 0.125 -1.339 22.272 1.00 95.00 121 ALA A O 1
ATOM 994 N N . LEU A 1 122 ? -0.747 0.160 20.859 1.00 91.62 122 LEU A N 1
ATOM 995 C CA . LEU A 1 122 ? -1.630 0.780 21.864 1.00 91.62 122 LEU A CA 1
ATOM 996 C C . LEU A 1 122 ? -2.675 -0.189 22.454 1.00 91.62 122 LEU A C 1
ATOM 998 O O . LEU A 1 122 ? -3.295 0.128 23.470 1.00 91.62 122 LEU A O 1
ATOM 1002 N N . HIS A 1 123 ? -2.905 -1.335 21.809 1.00 80.38 123 HIS A N 1
ATOM 1003 C CA . HIS A 1 123 ? -3.832 -2.372 22.261 1.00 80.38 123 HIS A CA 1
ATOM 1004 C C . HIS A 1 123 ? -3.136 -3.640 22.779 1.00 80.38 123 HIS A C 1
ATOM 1006 O O . HIS A 1 123 ? -3.835 -4.514 23.275 1.00 80.38 123 HIS A O 1
ATOM 1012 N N . GLU A 1 124 ? -1.805 -3.753 22.688 1.00 70.19 124 GLU A N 1
ATOM 1013 C CA . GLU A 1 124 ? -1.036 -4.828 23.343 1.00 70.19 124 GLU A CA 1
ATOM 1014 C C . GLU A 1 124 ? -0.733 -4.510 24.819 1.00 70.19 124 GLU A C 1
ATOM 1016 O O . GLU A 1 124 ? -0.477 -5.419 25.605 1.00 70.19 124 GLU A O 1
ATOM 1021 N N . GLU A 1 125 ? -0.785 -3.232 25.211 1.00 51.06 125 GLU A N 1
ATOM 1022 C CA . GLU A 1 125 ? -0.505 -2.762 26.579 1.00 51.06 125 GLU A CA 1
ATOM 1023 C C . GLU A 1 125 ? -1.750 -2.679 27.497 1.00 51.06 125 GLU A C 1
ATOM 1025 O O . GLU A 1 125 ? -1.641 -2.191 28.622 1.00 51.06 125 GLU A O 1
ATOM 1030 N N . ASN A 1 126 ? -2.920 -3.162 27.056 1.00 40.06 126 ASN A N 1
ATOM 1031 C CA . ASN A 1 126 ? -4.162 -3.248 27.850 1.00 40.06 126 ASN A CA 1
ATOM 1032 C C . ASN A 1 126 ? -4.729 -4.669 27.848 1.00 40.06 126 ASN A C 1
ATOM 1034 O O . ASN A 1 126 ? -5.294 -5.069 28.891 1.00 40.06 126 ASN A O 1
#

pLDDT: mean 94.65, std 7.41, range [40.06, 98.62]

Sequence (126 aa):
SSAKYLHKELPVRIAHRIKGFRSLPFIIGCNPTVLQVHELYIRAYHVLCDFPVIKDQEMEARYSKLVQQLLDDHKDVVTLLAEGFRECRRHIQDETLVRNFLDTTLTSRLGIRMLATHHLALHEEN

Radius of gyration: 15.96 Å; chains: 1; bounding box: 35×19×49 Å

Foldseek 3Di:
DLLQVCLVPVLVLLVVLLVLLVPDDPLLSPQPLSVVLSVLSVVLNVVSPVQDRDDDPVSSVVSLVSLVVSCVSCVCVVVSLVVSCVVCVVVDPDVVSVVVSCVSNVVSVVVSCVSSVVSNVVVVVD